Protein AF-A0A5D0CRU0-F1 (afdb_monomer)

Secondary structure (DSSP, 8-state):
------PPPHHHHHHHHHHHHHHH--HHHHHHHHHHHHHHHHHH--HHHHHHHHHHHHHHHHHH--HHHHHHHHHHHHHHHHHHT-

Solvent-accessible surface area (backbone atoms only — not comparable to full-atom values): 5161 Å² total; per-residue (Å²): 133,84,78,77,73,80,76,77,49,72,68,56,51,50,50,52,50,52,52,52,50,61,73,76,48,60,71,66,57,56,51,52,55,50,48,53,51,50,54,56,48,55,76,74,50,56,74,66,56,57,48,51,57,48,49,53,54,48,51,60,46,57,76,76,48,56,74,63,57,55,52,50,54,50,50,54,56,51,52,54,55,56,64,73,75,109

pLDDT: mean 90.77, std 11.69, range [40.0, 97.81]

Foldseek 3Di:
DDPPPPDQDPVRVVVVVVVVCVVPDDPVVVVVVVVVVVVVVVVVDDPVVVVVVVVVVVVVDVVVDDPVVVVVVVVVVVVVVVVVVD

Structure (mmCIF, N/CA/C/O backbone):
data_AF-A0A5D0CRU0-F1
#
_entry.id   AF-A0A5D0CRU0-F1
#
loop_
_atom_site.group_PDB
_atom_site.id
_atom_site.type_symbol
_atom_site.label_atom_id
_atom_site.label_alt_id
_atom_site.label_comp_id
_atom_site.label_asym_id
_atom_site.label_entity_id
_atom_site.label_seq_id
_atom_site.pdbx_PDB_ins_code
_atom_site.Cartn_x
_atom_site.Cartn_y
_atom_site.Cartn_z
_atom_site.occupancy
_atom_site.B_iso_or_equiv
_atom_site.auth_seq_id
_atom_site.auth_comp_id
_atom_site.auth_asym_id
_atom_site.auth_atom_id
_atom_site.pdbx_PDB_model_num
ATOM 1 N N . MET A 1 1 ? 43.232 -23.846 -18.235 1.00 40.00 1 MET A N 1
ATOM 2 C CA . MET A 1 1 ? 42.469 -23.540 -17.007 1.00 40.00 1 MET A CA 1
ATOM 3 C C . MET A 1 1 ? 41.121 -22.990 -17.438 1.00 40.00 1 MET A C 1
ATOM 5 O O . MET A 1 1 ? 41.077 -21.895 -17.983 1.00 40.00 1 MET A O 1
ATOM 9 N N . ALA A 1 2 ? 40.057 -23.787 -17.338 1.00 49.22 2 ALA A N 1
ATOM 10 C CA . ALA A 1 2 ? 38.718 -23.329 -17.689 1.00 49.22 2 ALA A CA 1
ATOM 11 C C . ALA A 1 2 ? 38.261 -22.338 -16.613 1.00 49.22 2 ALA A C 1
ATOM 13 O O . ALA A 1 2 ? 38.209 -22.685 -15.436 1.00 49.22 2 ALA A O 1
ATOM 14 N N . GLN A 1 3 ? 38.005 -21.092 -17.006 1.00 53.72 3 GLN A N 1
ATOM 15 C CA . GLN A 1 3 ? 37.377 -20.112 -16.131 1.00 53.72 3 GLN A CA 1
ATOM 16 C C . GLN A 1 3 ? 35.961 -20.606 -15.831 1.00 53.72 3 GLN A C 1
ATOM 18 O O . GLN A 1 3 ? 35.061 -20.488 -16.663 1.00 53.72 3 GLN A O 1
ATOM 23 N N . GLU A 1 4 ? 35.780 -21.191 -14.650 1.00 57.66 4 GLU A N 1
ATOM 24 C CA . GLU A 1 4 ? 34.477 -21.385 -14.025 1.00 57.66 4 GLU A CA 1
ATOM 25 C C . GLU A 1 4 ? 33.766 -20.025 -14.020 1.00 57.66 4 GLU A C 1
ATOM 27 O O . GLU A 1 4 ? 34.072 -19.141 -13.216 1.00 57.66 4 GLU A O 1
ATOM 32 N N . LYS A 1 5 ? 32.850 -19.811 -14.973 1.00 63.25 5 LYS A N 1
ATOM 33 C CA . LYS A 1 5 ? 31.948 -18.660 -14.949 1.00 63.25 5 LYS A CA 1
ATOM 34 C C . LYS A 1 5 ? 31.188 -18.747 -13.632 1.00 63.25 5 LYS A C 1
ATOM 36 O O . LYS A 1 5 ? 30.296 -19.585 -13.514 1.00 63.25 5 LYS A O 1
ATOM 41 N N . ARG A 1 6 ? 31.532 -17.897 -12.657 1.00 67.12 6 ARG A N 1
ATOM 42 C CA . ARG A 1 6 ? 30.729 -17.699 -11.444 1.00 67.12 6 ARG A CA 1
ATOM 43 C C . ARG A 1 6 ? 29.292 -17.438 -11.888 1.00 67.12 6 ARG A C 1
ATOM 45 O O . ARG A 1 6 ? 28.983 -16.365 -12.403 1.00 67.12 6 ARG A O 1
ATOM 52 N N . LYS A 1 7 ? 28.430 -18.448 -11.763 1.00 78.94 7 LYS A N 1
ATOM 53 C CA . LYS A 1 7 ? 27.000 -18.298 -12.010 1.00 78.94 7 LYS A CA 1
ATOM 54 C C . LYS A 1 7 ? 26.463 -17.389 -10.913 1.00 78.94 7 LY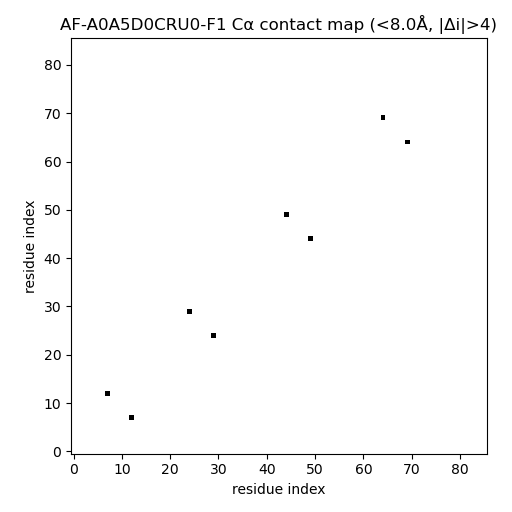S A C 1
ATOM 56 O O . LYS A 1 7 ? 26.576 -17.709 -9.735 1.00 78.94 7 LYS A O 1
ATOM 61 N N . MET A 1 8 ? 25.930 -16.248 -11.324 1.00 87.00 8 MET A N 1
ATOM 62 C CA . MET A 1 8 ? 25.266 -15.296 -10.442 1.00 87.00 8 MET A CA 1
ATOM 63 C C . MET A 1 8 ? 24.112 -15.979 -9.695 1.00 87.00 8 MET A C 1
ATOM 65 O O . MET A 1 8 ? 23.355 -16.746 -10.299 1.00 87.00 8 MET A O 1
ATOM 69 N N . SER A 1 9 ? 23.975 -15.704 -8.394 1.00 93.06 9 SER A N 1
ATOM 70 C CA . SER A 1 9 ? 22.839 -16.201 -7.602 1.00 93.06 9 SER A CA 1
ATOM 71 C C . SER A 1 9 ? 21.527 -15.554 -8.063 1.00 93.06 9 SER A C 1
ATOM 73 O O . SER A 1 9 ? 21.522 -14.433 -8.572 1.00 93.06 9 SER A O 1
ATOM 75 N N . ARG A 1 10 ? 20.387 -16.221 -7.838 1.00 92.94 10 ARG A N 1
ATOM 76 C CA . ARG A 1 10 ? 19.051 -15.648 -8.101 1.00 92.94 10 ARG A CA 1
ATOM 77 C C . ARG A 1 10 ? 18.826 -14.348 -7.329 1.00 92.94 10 ARG A C 1
ATOM 79 O O . ARG A 1 10 ? 18.272 -13.402 -7.877 1.00 92.94 10 ARG A O 1
ATOM 86 N N . GLU A 1 11 ? 19.287 -14.298 -6.084 1.00 94.44 11 GLU A N 1
ATOM 87 C CA . GLU A 1 11 ? 19.191 -13.106 -5.237 1.00 94.44 11 GLU A CA 1
ATOM 88 C C . GLU A 1 11 ? 20.043 -11.964 -5.792 1.00 94.44 11 GLU A C 1
ATOM 90 O O . GLU A 1 11 ? 19.605 -10.817 -5.857 1.00 94.44 11 GLU A O 1
ATOM 95 N N . GLU A 1 12 ? 21.251 -12.288 -6.253 1.00 93.81 12 GLU A N 1
ATOM 96 C CA . GLU A 1 12 ? 22.170 -11.317 -6.837 1.00 93.81 12 GLU A CA 1
ATOM 97 C C . GLU A 1 12 ? 21.624 -10.759 -8.157 1.00 93.81 12 GLU A C 1
ATOM 99 O O . GLU A 1 12 ? 21.639 -9.544 -8.359 1.00 93.81 12 GLU A O 1
ATOM 104 N N . ALA A 1 13 ? 21.049 -11.620 -8.999 1.00 94.69 13 ALA A N 1
ATOM 105 C CA . ALA A 1 13 ? 20.360 -11.217 -10.218 1.00 94.69 13 ALA A CA 1
ATOM 106 C C . ALA A 1 13 ? 19.139 -10.329 -9.920 1.00 94.69 13 ALA A C 1
ATOM 108 O O . ALA A 1 13 ? 18.968 -9.292 -10.560 1.00 94.69 13 ALA A O 1
ATOM 109 N N . GLY A 1 14 ? 18.325 -10.683 -8.918 1.00 95.81 14 GLY A N 1
ATOM 110 C CA . GLY A 1 14 ? 17.173 -9.882 -8.493 1.00 95.81 14 GLY A CA 1
ATOM 111 C C . GLY A 1 14 ? 17.579 -8.500 -7.980 1.00 95.81 14 GLY A C 1
ATOM 112 O O . GLY A 1 14 ? 17.007 -7.488 -8.386 1.00 95.81 14 GLY A O 1
ATOM 113 N N . ARG A 1 15 ? 18.628 -8.437 -7.153 1.00 96.81 15 ARG A N 1
ATOM 114 C CA . ARG A 1 15 ? 19.186 -7.177 -6.646 1.00 96.81 15 ARG A CA 1
ATOM 115 C C . ARG A 1 15 ? 19.701 -6.291 -7.779 1.00 96.81 15 ARG A C 1
ATOM 117 O O . ARG A 1 15 ? 19.391 -5.102 -7.802 1.00 96.81 15 ARG A O 1
ATOM 124 N N . LEU A 1 16 ? 20.472 -6.850 -8.713 1.00 96.00 16 LEU A N 1
ATOM 125 C CA . LEU A 1 16 ? 21.010 -6.100 -9.851 1.00 96.00 16 LEU A CA 1
ATOM 126 C C . LEU A 1 16 ? 19.903 -5.620 -10.794 1.00 96.00 16 LEU A C 1
ATOM 128 O O . LEU A 1 16 ? 19.948 -4.475 -11.239 1.00 96.00 16 LEU A O 1
ATOM 132 N N . GLY A 1 17 ? 18.880 -6.444 -11.034 1.00 95.69 17 GLY A N 1
ATOM 133 C CA . GLY A 1 17 ? 17.690 -6.045 -11.784 1.00 95.69 17 GLY A CA 1
ATOM 134 C C . GLY A 1 17 ? 16.967 -4.870 -11.125 1.00 95.69 17 GLY A C 1
ATOM 135 O O . GLY A 1 17 ? 16.713 -3.863 -11.778 1.00 95.69 17 GLY A O 1
ATOM 136 N N . GLY A 1 18 ? 16.725 -4.941 -9.812 1.00 95.50 18 GLY A N 1
ATOM 137 C CA . GLY A 1 18 ? 16.112 -3.845 -9.056 1.00 95.50 18 GLY A CA 1
ATOM 138 C C . GLY A 1 18 ? 16.929 -2.550 -9.106 1.00 95.50 18 GLY A C 1
ATOM 139 O O . GLY A 1 18 ? 16.367 -1.477 -9.311 1.00 95.50 18 GLY A O 1
ATOM 140 N N . GLN A 1 19 ? 18.259 -2.644 -8.991 1.00 96.06 19 GLN A N 1
ATOM 141 C CA . GLN A 1 19 ? 19.154 -1.487 -9.112 1.00 96.06 19 GLN A CA 1
ATOM 142 C C . GLN A 1 19 ? 19.144 -0.877 -10.516 1.00 96.06 19 GLN A C 1
ATOM 144 O O . GLN A 1 19 ? 19.178 0.345 -10.646 1.00 96.06 19 GLN A O 1
ATOM 149 N N . ALA A 1 20 ? 19.102 -1.702 -11.564 1.00 95.44 20 ALA A N 1
ATOM 150 C CA . ALA A 1 20 ? 18.996 -1.222 -12.936 1.00 95.44 20 ALA A CA 1
ATOM 151 C C . ALA A 1 20 ? 17.661 -0.497 -13.163 1.00 95.44 20 ALA A C 1
ATOM 153 O O . ALA A 1 20 ? 17.654 0.623 -13.668 1.00 95.44 20 ALA A O 1
ATOM 154 N N . THR A 1 21 ? 16.546 -1.081 -12.714 1.00 94.69 21 THR A N 1
ATOM 155 C CA . THR A 1 21 ? 15.218 -0.451 -12.778 1.00 94.69 21 THR A CA 1
ATOM 156 C C . THR A 1 21 ? 15.200 0.884 -12.030 1.00 94.69 21 THR A C 1
ATOM 158 O O . THR A 1 21 ? 14.780 1.889 -12.594 1.00 94.69 21 THR A O 1
ATOM 161 N N . ALA A 1 22 ? 15.734 0.938 -10.807 1.00 94.00 22 ALA A N 1
ATOM 162 C CA . ALA A 1 22 ? 15.768 2.165 -10.007 1.00 94.00 22 ALA A CA 1
ATOM 163 C C . ALA A 1 22 ? 16.607 3.292 -10.636 1.00 94.00 22 ALA A C 1
ATOM 165 O O . ALA A 1 22 ? 16.322 4.463 -10.411 1.00 94.00 22 ALA A O 1
ATOM 166 N N . LYS A 1 23 ? 17.634 2.957 -11.427 1.00 95.56 23 LYS A N 1
ATOM 167 C CA . LYS A 1 23 ? 18.436 3.950 -12.163 1.00 95.56 23 LYS A CA 1
ATOM 168 C C . LYS A 1 23 ? 17.737 4.482 -13.413 1.00 95.56 23 LYS A C 1
ATOM 170 O O . LYS A 1 23 ? 17.993 5.616 -13.800 1.00 95.56 23 LYS A O 1
ATOM 175 N N . ASN A 1 24 ? 16.903 3.663 -14.050 1.00 95.06 24 ASN A N 1
ATOM 176 C CA . ASN A 1 24 ? 16.306 3.970 -15.352 1.00 95.06 24 ASN A CA 1
ATOM 177 C C . ASN A 1 24 ? 14.900 4.577 -15.260 1.00 95.06 24 ASN A C 1
ATOM 179 O O . ASN A 1 24 ? 14.391 5.072 -16.264 1.00 95.06 24 ASN A O 1
ATOM 183 N N . HIS A 1 25 ? 14.262 4.533 -14.090 1.00 94.75 25 HIS A N 1
ATOM 184 C CA . HIS A 1 25 ? 12.870 4.936 -13.926 1.00 94.75 25 HIS A CA 1
ATOM 185 C C . HIS A 1 25 ? 12.684 6.023 -12.866 1.00 94.75 25 HIS A C 1
ATOM 187 O O . HIS A 1 25 ? 13.263 5.973 -11.783 1.00 94.75 25 HIS A O 1
ATOM 193 N N . GLY A 1 26 ? 11.838 7.002 -13.199 1.00 93.94 26 GLY A N 1
ATOM 194 C CA . GLY A 1 26 ? 11.446 8.103 -12.323 1.00 93.94 26 GLY A CA 1
ATOM 195 C C . GLY A 1 26 ? 10.211 7.800 -11.472 1.00 93.94 26 GLY A C 1
ATOM 196 O O . GLY A 1 26 ? 9.684 6.688 -11.455 1.00 93.94 26 GLY A O 1
ATOM 197 N N . LYS A 1 27 ? 9.724 8.824 -10.770 1.00 95.94 27 LYS A N 1
ATOM 198 C CA . LYS A 1 27 ? 8.584 8.734 -9.846 1.00 95.94 27 LYS A CA 1
ATOM 199 C C . LYS A 1 27 ? 7.304 8.256 -10.539 1.00 95.94 27 LYS A C 1
ATOM 201 O O . LYS A 1 27 ? 6.589 7.429 -9.980 1.00 95.94 27 LYS A O 1
ATOM 206 N N . GLU A 1 28 ? 7.038 8.751 -11.743 1.00 96.50 28 GLU A N 1
ATOM 207 C CA . GLU A 1 28 ? 5.830 8.468 -12.523 1.00 96.50 28 GLU A CA 1
ATOM 208 C C . GLU A 1 28 ? 5.702 6.972 -12.826 1.00 96.50 28 GLU A C 1
ATOM 210 O O . GLU A 1 28 ? 4.627 6.399 -12.677 1.00 96.50 28 GLU A O 1
ATOM 215 N N . PHE A 1 29 ? 6.819 6.313 -13.150 1.00 97.25 29 PHE A N 1
ATOM 216 C CA . PHE A 1 29 ? 6.852 4.870 -13.383 1.00 97.25 29 PHE A CA 1
ATOM 217 C C . PHE A 1 29 ? 6.386 4.087 -12.149 1.00 97.25 29 PHE A C 1
ATOM 219 O O . PHE A 1 29 ? 5.548 3.194 -12.253 1.00 97.25 29 PHE A O 1
ATOM 226 N N . TYR A 1 30 ? 6.891 4.442 -10.964 1.00 96.12 30 TYR A N 1
ATOM 227 C CA . TYR A 1 30 ? 6.514 3.769 -9.719 1.00 96.12 30 TYR A CA 1
ATOM 228 C C . TYR A 1 30 ? 5.063 4.045 -9.316 1.00 96.12 30 TYR A C 1
ATOM 230 O O . TYR A 1 30 ? 4.392 3.162 -8.780 1.00 96.12 30 TYR A O 1
ATOM 238 N N . GLN A 1 31 ? 4.563 5.248 -9.601 1.00 97.06 31 GLN A N 1
ATOM 239 C CA . GLN A 1 31 ? 3.154 5.579 -9.408 1.00 97.06 31 GLN A CA 1
ATOM 240 C C . GLN A 1 31 ? 2.256 4.743 -10.322 1.00 97.06 31 GLN A C 1
ATOM 242 O O . GLN A 1 31 ? 1.286 4.162 -9.843 1.00 97.06 31 GLN A O 1
ATOM 247 N N . GLU A 1 32 ? 2.607 4.618 -11.604 1.00 97.44 32 GLU A N 1
ATOM 248 C CA . GLU A 1 32 ? 1.838 3.844 -12.578 1.00 97.44 32 GLU A CA 1
ATOM 249 C C . GLU A 1 32 ? 1.779 2.357 -12.204 1.00 97.44 32 GLU A C 1
ATOM 251 O O . GLU A 1 32 ? 0.697 1.767 -12.167 1.00 97.44 32 GLU A O 1
ATOM 256 N N . ILE A 1 33 ? 2.919 1.733 -11.881 1.00 96.62 33 ILE A N 1
ATOM 257 C CA . ILE A 1 33 ? 2.923 0.314 -11.488 1.00 96.62 33 ILE A CA 1
ATOM 258 C C . ILE A 1 33 ? 2.207 0.094 -10.148 1.00 96.62 33 ILE A C 1
ATOM 260 O O . ILE A 1 33 ? 1.540 -0.926 -9.976 1.00 96.62 33 ILE A O 1
ATOM 2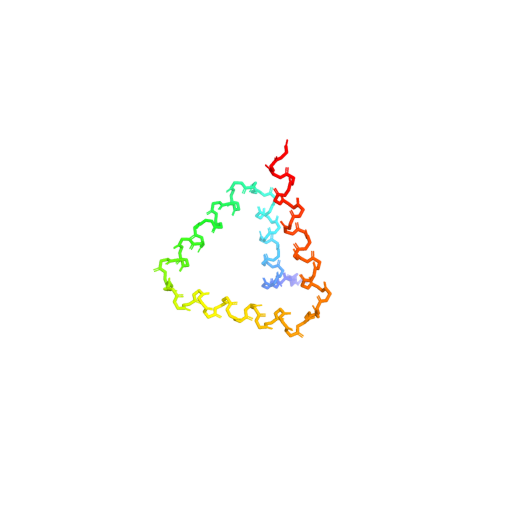64 N N . GLY A 1 34 ? 2.296 1.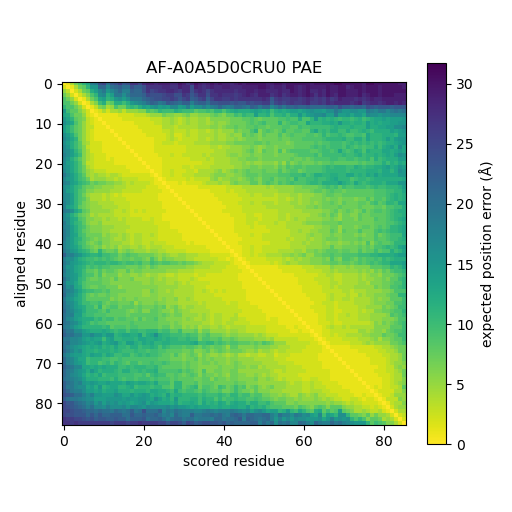055 -9.221 1.00 96.75 34 GLY A N 1
ATOM 265 C CA . GLY A 1 34 ? 1.564 1.025 -7.958 1.00 96.75 34 GLY A CA 1
ATOM 266 C C . GLY A 1 34 ? 0.053 1.093 -8.175 1.00 96.75 34 GLY A C 1
ATOM 267 O O . GLY A 1 34 ? -0.683 0.285 -7.610 1.00 96.75 34 GLY A O 1
ATOM 268 N N . GLN A 1 35 ? -0.406 1.988 -9.054 1.00 97.81 35 GLN A N 1
ATOM 269 C CA . GLN A 1 35 ? -1.814 2.092 -9.435 1.00 97.81 35 GLN A CA 1
ATOM 270 C C . GLN A 1 35 ? -2.307 0.794 -10.080 1.00 97.81 35 GLN A C 1
ATOM 272 O O . GLN A 1 35 ? -3.315 0.242 -9.642 1.00 97.81 35 GLN A O 1
ATOM 277 N N . LYS A 1 36 ? -1.575 0.257 -11.064 1.00 97.56 36 LYS A N 1
ATOM 278 C CA . LYS A 1 36 ? -1.932 -1.013 -11.721 1.00 97.56 36 LYS A CA 1
ATOM 279 C C . LYS A 1 36 ? -2.029 -2.170 -10.727 1.00 97.56 36 LYS A C 1
ATOM 281 O O . LYS A 1 36 ? -2.956 -2.973 -10.819 1.00 97.56 36 LYS A O 1
ATOM 286 N N . GLY A 1 37 ? -1.102 -2.252 -9.771 1.00 96.50 37 GLY A N 1
ATOM 287 C CA . GLY A 1 37 ? -1.141 -3.250 -8.701 1.00 96.50 37 GLY A CA 1
ATOM 288 C C . GLY A 1 37 ? -2.362 -3.084 -7.792 1.00 96.50 37 GLY A C 1
ATOM 289 O O . GLY A 1 37 ? -3.044 -4.064 -7.485 1.00 96.50 37 GLY A O 1
ATOM 290 N N . GLY A 1 38 ? -2.678 -1.843 -7.417 1.00 95.81 38 GLY A N 1
ATOM 291 C CA . GLY A 1 38 ? -3.860 -1.506 -6.624 1.00 95.81 38 GLY A CA 1
ATOM 292 C C . GLY A 1 38 ? -5.167 -1.880 -7.323 1.00 95.81 38 GLY A C 1
ATOM 293 O O . GLY A 1 38 ? -5.998 -2.560 -6.729 1.00 95.81 38 GLY A O 1
ATOM 294 N N . GLU A 1 39 ? -5.320 -1.518 -8.598 1.00 96.62 39 GLU A N 1
ATOM 295 C CA . GLU A 1 39 ? -6.485 -1.876 -9.417 1.00 96.62 39 GLU A CA 1
ATOM 296 C C . GLU A 1 39 ? -6.620 -3.387 -9.628 1.00 96.62 39 GLU A C 1
ATOM 298 O O . GLU A 1 39 ? -7.721 -3.931 -9.619 1.00 96.62 39 GLU A O 1
ATOM 303 N N . ALA A 1 40 ? -5.507 -4.093 -9.836 1.00 96.06 40 ALA A N 1
ATOM 304 C CA . ALA A 1 40 ? -5.535 -5.547 -9.945 1.00 96.06 40 ALA A CA 1
ATOM 305 C C . ALA A 1 40 ? -5.973 -6.196 -8.627 1.00 96.06 40 ALA A C 1
ATOM 307 O O . ALA A 1 40 ? -6.744 -7.149 -8.647 1.00 96.06 40 ALA A O 1
ATOM 308 N N . THR A 1 41 ? -5.519 -5.665 -7.492 1.00 94.31 41 THR A N 1
ATOM 309 C CA . THR A 1 41 ? -5.918 -6.147 -6.164 1.00 94.31 41 THR A CA 1
ATOM 310 C C . THR A 1 41 ? -7.403 -5.878 -5.922 1.00 94.31 41 THR A C 1
ATOM 312 O O . THR A 1 41 ? -8.135 -6.794 -5.566 1.00 94.31 41 THR A O 1
ATOM 315 N N . SER A 1 42 ? -7.879 -4.658 -6.187 1.00 93.56 42 SER A N 1
ATOM 316 C CA . SER A 1 42 ? -9.277 -4.287 -5.941 1.00 93.56 42 SER A CA 1
ATOM 317 C C . SER A 1 42 ? -10.272 -5.023 -6.837 1.00 93.56 42 SER A C 1
ATOM 319 O O . SER A 1 42 ? -11.388 -5.284 -6.408 1.00 93.56 42 SER A O 1
ATOM 321 N N . ARG A 1 43 ? -9.879 -5.407 -8.059 1.00 94.88 43 ARG A N 1
ATOM 322 C CA . ARG A 1 43 ? -10.712 -6.247 -8.937 1.00 94.88 43 ARG A CA 1
ATOM 323 C C . ARG A 1 43 ? -10.871 -7.688 -8.445 1.00 94.88 43 ARG A C 1
ATOM 325 O O . ARG A 1 43 ? -11.826 -8.3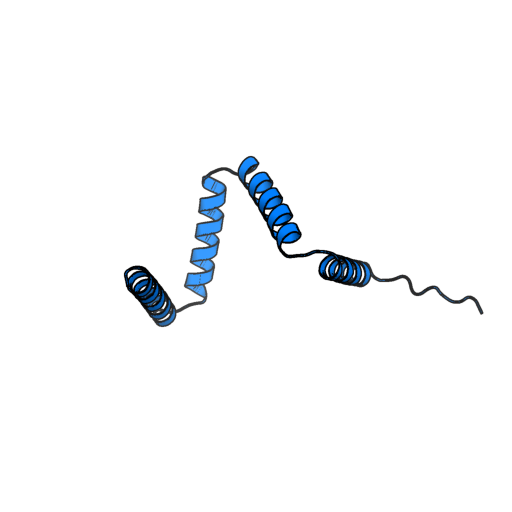40 -8.846 1.00 94.88 43 ARG A O 1
ATOM 332 N N . ASN A 1 44 ? -9.933 -8.189 -7.643 1.00 93.62 44 ASN A N 1
ATOM 333 C CA . ASN A 1 44 ? -9.894 -9.588 -7.204 1.00 93.62 44 ASN A CA 1
ATOM 334 C C . ASN A 1 44 ? -10.347 -9.788 -5.750 1.00 93.62 44 ASN A C 1
ATOM 336 O O . ASN A 1 44 ? -10.398 -10.927 -5.288 1.00 93.62 44 ASN A O 1
ATOM 340 N N . HIS A 1 45 ? -10.631 -8.710 -5.019 1.00 94.75 45 HIS A N 1
ATOM 341 C CA . HIS A 1 45 ? -10.915 -8.770 -3.592 1.00 94.75 45 HIS A CA 1
ATOM 342 C C . HIS A 1 45 ? -12.118 -7.924 -3.201 1.00 94.75 45 HIS A C 1
ATOM 344 O O . HIS A 1 45 ? -12.238 -6.759 -3.578 1.00 94.75 45 HIS A O 1
ATOM 350 N N . ASP A 1 46 ? -12.954 -8.509 -2.350 1.00 94.31 46 ASP A N 1
ATOM 351 C CA . ASP A 1 46 ? -14.163 -7.878 -1.845 1.00 94.31 46 ASP A CA 1
ATOM 352 C C . ASP A 1 46 ? -13.938 -7.168 -0.507 1.00 94.31 46 ASP A C 1
ATOM 354 O O . ASP A 1 46 ? -12.871 -7.201 0.112 1.00 94.31 46 ASP A O 1
ATOM 358 N N . ARG A 1 47 ? -15.001 -6.530 -0.015 1.00 94.81 47 ARG A N 1
ATOM 359 C CA . ARG A 1 47 ? -15.011 -5.792 1.253 1.00 94.81 47 ARG A CA 1
ATOM 360 C C . ARG A 1 47 ? -14.527 -6.627 2.447 1.00 94.81 47 ARG A C 1
ATOM 362 O O . ARG A 1 47 ? -13.947 -6.066 3.373 1.00 94.81 47 ARG A O 1
ATOM 369 N N . GLU A 1 48 ? -14.802 -7.929 2.475 1.00 96.12 48 GLU A N 1
ATOM 370 C CA . GLU A 1 48 ? -14.386 -8.815 3.573 1.00 96.12 48 GLU A CA 1
ATOM 371 C C . GLU A 1 48 ? -12.866 -8.955 3.649 1.00 96.12 48 GLU A C 1
ATOM 373 O O . GLU A 1 48 ? -12.298 -8.818 4.730 1.00 96.12 48 GLU A O 1
ATOM 378 N N . PHE A 1 49 ? -12.194 -9.089 2.503 1.00 96.88 49 PHE A N 1
ATOM 379 C CA . PHE A 1 49 ? -10.735 -9.144 2.436 1.00 96.88 49 PHE A CA 1
ATOM 380 C C . PHE A 1 49 ? -10.096 -7.901 3.068 1.00 96.88 49 PHE A C 1
ATOM 382 O O . PHE A 1 49 ? -9.203 -8.008 3.908 1.00 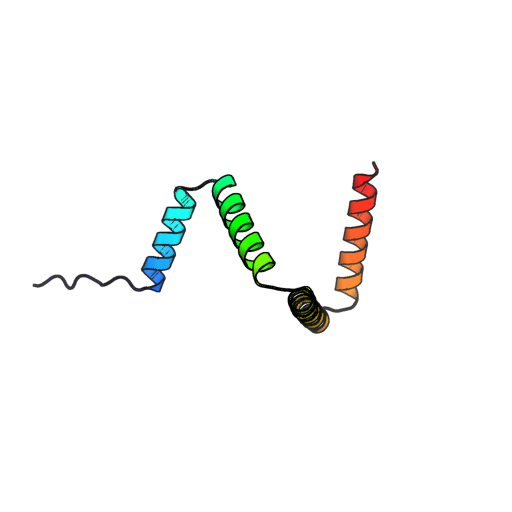96.88 49 PHE A O 1
ATOM 389 N N . TYR A 1 50 ? -10.590 -6.711 2.716 1.00 95.88 50 TYR A N 1
ATOM 390 C CA . TYR A 1 50 ? -10.065 -5.458 3.263 1.00 95.88 50 TYR A CA 1
ATOM 391 C C . TYR A 1 50 ? -10.347 -5.289 4.763 1.00 95.88 50 TYR A C 1
ATOM 393 O O . TYR A 1 50 ? -9.524 -4.720 5.482 1.00 95.88 50 TYR A O 1
ATOM 401 N N . GLN A 1 51 ? -11.485 -5.795 5.248 1.00 97.06 51 GLN A N 1
ATOM 402 C CA . GLN A 1 51 ? -11.791 -5.819 6.680 1.00 97.06 51 GLN A CA 1
ATOM 403 C C . GLN A 1 51 ? -10.833 -6.740 7.434 1.00 97.06 51 GLN A C 1
ATOM 405 O O . GLN A 1 51 ? -10.280 -6.328 8.450 1.00 97.06 51 GLN A O 1
ATOM 410 N N . GLU A 1 52 ? -10.583 -7.940 6.911 1.00 97.19 52 GLU A N 1
ATOM 411 C CA . GLU A 1 52 ? -9.695 -8.919 7.536 1.00 97.19 52 GLU A CA 1
ATOM 412 C C . GLU A 1 52 ? -8.257 -8.393 7.642 1.00 97.19 52 GLU A C 1
ATOM 414 O O . GLU A 1 52 ? -7.658 -8.428 8.719 1.00 97.19 52 GLU A O 1
ATOM 419 N N . ILE A 1 53 ? -7.695 -7.851 6.554 1.00 96.44 53 ILE A N 1
ATOM 420 C CA . ILE A 1 53 ? -6.329 -7.302 6.594 1.00 96.44 53 ILE A CA 1
ATOM 421 C C . ILE A 1 53 ? -6.242 -6.057 7.487 1.00 96.44 53 ILE A C 1
ATOM 423 O O . ILE A 1 53 ? -5.223 -5.845 8.146 1.00 96.44 53 ILE A O 1
ATOM 427 N N . GLY A 1 54 ? -7.308 -5.251 7.544 1.00 96.06 54 GLY A N 1
ATOM 428 C CA . GLY A 1 54 ? -7.403 -4.099 8.436 1.00 96.06 54 GLY A CA 1
ATOM 429 C C . GLY A 1 54 ? -7.422 -4.515 9.906 1.00 96.06 54 GLY A C 1
ATOM 430 O O . GLY A 1 54 ? -6.677 -3.954 10.709 1.00 96.06 54 GLY A O 1
ATOM 431 N N . GLN A 1 55 ? -8.209 -5.540 10.245 1.00 97.50 55 GLN A N 1
ATOM 432 C CA . GLN A 1 55 ? -8.255 -6.121 11.584 1.00 97.50 55 GLN A CA 1
ATOM 433 C C . GLN A 1 55 ? -6.885 -6.671 11.988 1.00 97.50 55 GLN A C 1
ATOM 435 O O . GLN A 1 55 ? -6.358 -6.267 13.021 1.00 97.50 55 GLN A O 1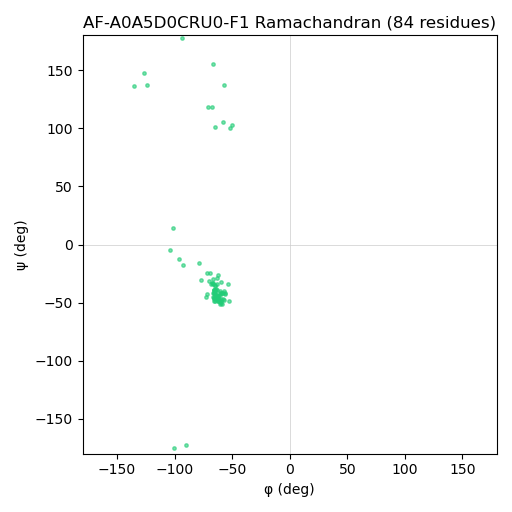
ATOM 440 N N . LYS A 1 56 ? -6.261 -7.499 11.141 1.00 97.31 56 LYS A N 1
ATOM 441 C CA . LYS A 1 56 ? -4.919 -8.052 11.391 1.00 97.31 56 LYS A CA 1
ATOM 442 C C . LYS A 1 56 ? -3.872 -6.959 11.616 1.00 9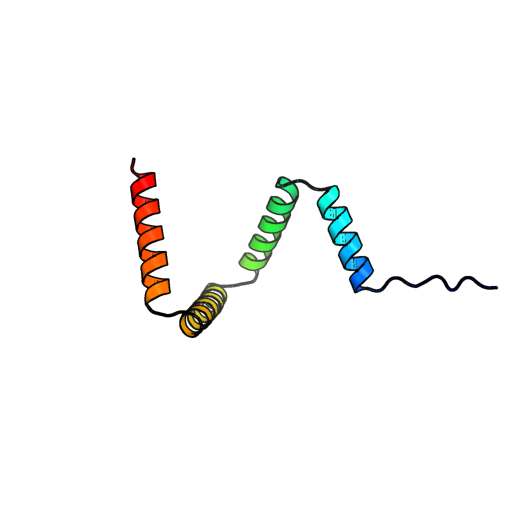7.31 56 LYS A C 1
ATOM 444 O O . LYS A 1 56 ? -3.035 -7.072 12.509 1.00 97.31 56 LYS A O 1
ATOM 449 N N . GLY A 1 57 ? -3.916 -5.883 10.827 1.00 95.50 57 GLY A N 1
ATOM 450 C CA . GLY A 1 57 ? -3.023 -4.734 10.998 1.00 95.50 57 GLY A CA 1
ATOM 451 C C . GLY A 1 57 ? -3.258 -3.981 12.314 1.00 95.50 57 GLY A C 1
ATOM 452 O O . GLY A 1 57 ? -2.299 -3.571 12.974 1.00 95.50 57 GLY A O 1
ATOM 453 N N . GLY A 1 58 ? -4.521 -3.829 12.715 1.00 95.12 58 GLY A N 1
ATOM 454 C CA . GLY A 1 58 ? -4.910 -3.227 13.990 1.00 95.12 58 GLY A CA 1
ATOM 455 C C . GLY A 1 58 ? -4.480 -4.062 15.195 1.00 95.12 58 GLY A C 1
ATOM 456 O O . GLY A 1 58 ? -3.867 -3.523 16.114 1.00 95.12 58 GLY A O 1
ATOM 457 N N . GLU A 1 59 ? -4.722 -5.373 15.166 1.00 95.81 59 GLU A N 1
ATOM 458 C CA . GLU A 1 59 ? -4.297 -6.323 16.203 1.00 95.81 59 GLU A CA 1
ATOM 459 C C . GLU A 1 59 ? -2.776 -6.307 16.373 1.00 95.81 59 GLU A C 1
ATOM 461 O O . GLU A 1 59 ? -2.285 -6.036 17.467 1.00 95.81 59 GLU A O 1
ATOM 466 N N . ALA A 1 60 ? -2.019 -6.446 15.279 1.00 95.44 60 ALA A N 1
ATOM 467 C CA . ALA A 1 60 ? -0.556 -6.412 15.321 1.00 95.44 60 ALA A CA 1
ATOM 468 C C . ALA A 1 60 ? -0.001 -5.083 15.868 1.00 95.44 60 ALA A C 1
ATOM 470 O O . ALA A 1 60 ? 1.061 -5.054 16.492 1.00 95.44 60 ALA A O 1
ATOM 471 N N . THR A 1 61 ? -0.698 -3.971 15.617 1.00 93.88 61 THR A N 1
ATOM 472 C CA . THR A 1 61 ? -0.344 -2.653 16.165 1.00 93.88 61 THR A CA 1
ATOM 473 C C . THR A 1 61 ? -0.665 -2.590 17.658 1.00 93.88 61 THR A C 1
ATOM 475 O O . THR A 1 61 ? 0.167 -2.156 18.451 1.00 93.88 61 THR A O 1
ATOM 478 N N . SER A 1 62 ? -1.845 -3.066 18.060 1.00 92.75 62 SER A N 1
ATOM 479 C CA . SER A 1 62 ? -2.287 -3.107 19.456 1.00 92.75 62 SER A CA 1
ATOM 480 C C . SER A 1 62 ? -1.419 -3.999 20.337 1.00 92.75 62 SER A C 1
ATOM 482 O O . SER A 1 62 ? -1.238 -3.686 21.507 1.00 92.75 62 SER A O 1
ATOM 484 N N . GLU A 1 63 ? -0.887 -5.094 19.803 1.00 94.50 63 GLU A N 1
ATOM 485 C CA . GLU A 1 63 ? 0.025 -5.977 20.534 1.00 94.50 63 GLU A CA 1
ATOM 486 C C . GLU A 1 63 ? 1.398 -5.336 20.773 1.00 94.50 63 GLU A C 1
ATOM 488 O O . GLU A 1 63 ? 2.052 -5.615 21.776 1.00 94.50 63 GLU A O 1
ATOM 493 N N . LYS A 1 64 ? 1.852 -4.479 19.851 1.00 94.12 64 LYS A N 1
ATOM 494 C CA . LYS A 1 64 ? 3.201 -3.891 19.874 1.00 94.12 64 LYS A CA 1
ATOM 495 C C . LYS A 1 64 ? 3.286 -2.545 20.584 1.00 94.12 64 LYS A C 1
ATOM 497 O O . LYS A 1 64 ? 4.392 -2.112 20.906 1.00 94.12 64 LYS A O 1
ATOM 502 N N . HIS A 1 65 ? 2.160 -1.868 20.781 1.00 94.50 65 HIS A N 1
ATOM 503 C CA . HIS A 1 65 ? 2.132 -0.481 21.226 1.00 94.50 65 HIS A CA 1
ATOM 504 C C . HIS A 1 65 ? 1.264 -0.271 22.462 1.00 94.50 65 HIS A C 1
ATOM 506 O O . HIS A 1 65 ? 0.238 -0.916 22.660 1.00 94.50 65 HIS A O 1
ATOM 512 N N . ASP A 1 66 ? 1.675 0.690 23.283 1.00 93.38 66 ASP A N 1
ATOM 513 C CA . ASP A 1 66 ? 1.016 1.032 24.532 1.00 93.38 66 ASP A CA 1
ATOM 514 C C . ASP A 1 66 ? 0.117 2.273 24.401 1.00 93.38 66 ASP A C 1
ATOM 516 O O . ASP A 1 66 ? -0.076 2.861 23.334 1.00 93.38 66 ASP A O 1
ATOM 520 N N . LYS A 1 67 ? -0.450 2.706 25.530 1.00 92.69 67 LYS A N 1
ATOM 521 C CA . LYS A 1 67 ? -1.329 3.882 25.576 1.00 92.69 67 LYS A CA 1
ATOM 522 C C . LYS A 1 67 ? -0.621 5.177 25.168 1.00 92.69 67 LYS A C 1
ATOM 524 O O . LYS A 1 67 ? -1.304 6.113 24.758 1.00 92.69 67 LYS A O 1
ATOM 529 N N . GLU A 1 68 ? 0.698 5.279 25.323 1.00 94.38 68 GLU A N 1
ATOM 530 C CA . GLU A 1 68 ? 1.434 6.493 24.974 1.00 94.38 68 GLU A CA 1
ATOM 531 C C . GLU A 1 68 ? 1.518 6.675 23.464 1.00 94.38 68 GLU A C 1
ATOM 533 O O . GLU A 1 68 ? 1.205 7.760 22.970 1.00 94.38 68 GLU A O 1
ATOM 538 N N . PHE A 1 69 ? 1.786 5.591 22.739 1.00 95.75 69 PHE A N 1
ATOM 539 C CA . PHE A 1 69 ? 1.735 5.575 21.281 1.00 95.75 69 PHE A CA 1
ATOM 540 C C . PHE A 1 69 ? 0.398 6.110 20.743 1.00 95.75 69 PHE A C 1
ATOM 542 O O . PHE A 1 69 ? 0.374 7.013 19.904 1.00 95.75 69 PHE A O 1
ATOM 549 N N . TYR A 1 70 ? -0.729 5.623 21.276 1.00 94.06 70 TYR A N 1
ATOM 550 C CA . TYR A 1 70 ? -2.059 6.070 20.841 1.00 94.06 70 TYR A CA 1
ATOM 551 C C . TYR A 1 70 ? -2.331 7.549 21.158 1.00 94.06 70 TYR A C 1
ATOM 553 O O . TYR A 1 70 ? -2.962 8.251 20.362 1.00 94.06 70 TYR A O 1
ATOM 561 N N . ARG A 1 71 ? -1.829 8.054 22.293 1.00 95.25 71 ARG A N 1
ATOM 562 C CA . ARG A 1 71 ? -1.906 9.487 22.619 1.00 95.25 71 ARG A CA 1
ATOM 563 C C . ARG A 1 71 ? -1.101 10.327 21.632 1.00 95.25 71 ARG A C 1
ATOM 565 O O . ARG A 1 71 ? -1.585 11.366 21.186 1.00 95.25 71 ARG A O 1
ATOM 572 N N . GLU A 1 72 ? 0.100 9.883 21.275 1.00 95.56 72 GLU A N 1
ATOM 573 C CA . GLU A 1 72 ? 0.976 10.608 20.358 1.00 95.56 72 GLU A CA 1
ATOM 574 C C . GLU A 1 72 ? 0.376 10.708 18.952 1.00 95.56 72 GLU A C 1
ATOM 576 O O . GLU A 1 72 ? 0.310 11.808 18.394 1.00 95.56 72 GLU A O 1
ATOM 581 N N . ILE A 1 73 ? -0.107 9.594 18.388 1.00 94.62 73 ILE A N 1
ATOM 582 C CA . ILE A 1 73 ? -0.737 9.608 17.058 1.00 94.62 73 ILE A CA 1
ATOM 583 C C . ILE A 1 73 ? -2.029 10.436 17.058 1.00 94.62 73 ILE A C 1
ATOM 585 O O . ILE A 1 73 ? -2.298 11.149 16.091 1.00 94.62 73 ILE A O 1
ATOM 589 N N . GLY A 1 74 ? -2.793 10.416 18.158 1.00 93.00 74 GLY A N 1
ATOM 590 C CA . GLY A 1 74 ? -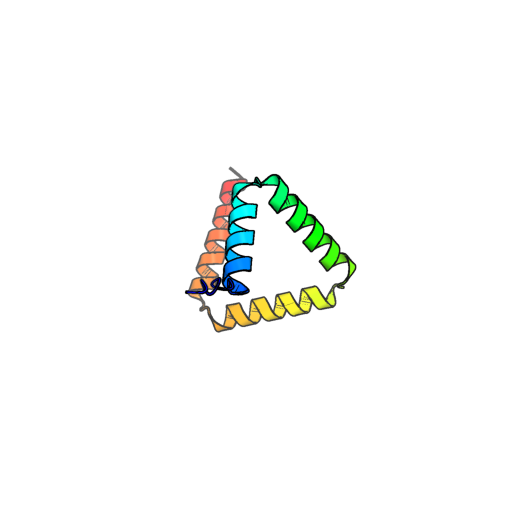3.976 11.257 18.335 1.00 93.00 74 GLY A CA 1
ATOM 591 C C . GLY A 1 74 ? -3.630 12.747 18.339 1.00 93.00 74 GLY A C 1
ATOM 592 O O . GLY A 1 74 ? -4.259 13.528 17.623 1.00 93.00 74 GLY A O 1
ATOM 593 N N . ARG A 1 75 ? -2.580 13.140 19.076 1.00 95.81 75 ARG A N 1
ATOM 594 C CA . ARG A 1 75 ? -2.067 14.519 19.080 1.00 95.81 75 ARG A CA 1
ATOM 595 C C . ARG A 1 75 ? -1.623 14.950 17.682 1.00 95.81 75 ARG A C 1
ATOM 597 O O . ARG A 1 75 ? -2.085 15.981 17.201 1.00 95.81 75 ARG A O 1
ATOM 604 N N . LYS A 1 76 ? -0.795 14.140 17.012 1.00 94.69 76 LYS A N 1
ATOM 605 C CA . LYS A 1 76 ? -0.317 14.406 15.642 1.00 94.69 76 LYS A CA 1
ATOM 606 C C . LYS A 1 76 ? -1.478 14.585 14.657 1.00 94.69 76 LYS A C 1
ATOM 608 O O . LYS A 1 76 ? -1.466 15.510 13.848 1.00 94.69 76 LYS A O 1
ATOM 613 N N . GLY A 1 77 ? -2.508 13.742 14.751 1.00 92.06 77 GLY A N 1
ATOM 614 C CA . GLY A 1 77 ? -3.714 13.857 13.926 1.00 92.06 77 GLY A CA 1
ATOM 615 C C . GLY A 1 77 ? -4.508 15.143 14.185 1.00 92.06 77 GLY A C 1
ATOM 616 O O . GLY A 1 77 ? -5.014 15.757 13.245 1.00 92.06 77 GLY A O 1
ATOM 617 N N . GLY A 1 78 ? -4.591 15.583 15.444 1.00 92.62 78 GLY A N 1
ATOM 618 C CA . GLY A 1 78 ? -5.214 16.855 15.816 1.00 92.62 78 GLY A CA 1
ATOM 619 C C . GLY A 1 78 ? -4.442 18.074 15.302 1.00 92.62 78 GLY A C 1
ATOM 620 O O . GLY A 1 78 ? -5.035 18.979 14.717 1.00 92.62 78 GLY A O 1
ATOM 621 N N . GLU A 1 79 ? -3.117 18.080 15.456 1.00 92.12 79 GLU A N 1
ATOM 622 C CA . GLU A 1 79 ? -2.238 19.149 14.961 1.00 92.12 79 GLU A CA 1
ATOM 623 C C . GLU A 1 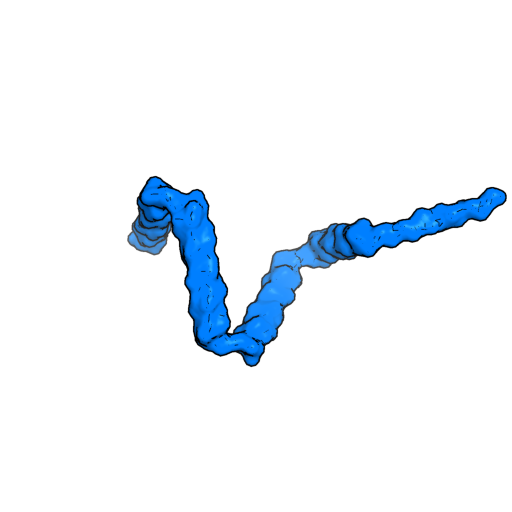79 ? -2.313 19.298 13.435 1.00 92.12 79 GLU A C 1
ATOM 625 O O . GLU A 1 79 ? -2.440 20.414 12.932 1.00 92.12 79 GLU A O 1
ATOM 630 N N . ALA A 1 80 ? -2.317 18.186 12.690 1.00 90.62 80 ALA A N 1
ATOM 631 C CA . ALA A 1 80 ? -2.431 18.203 11.230 1.00 90.62 80 ALA A CA 1
ATOM 632 C C . ALA A 1 80 ? -3.742 18.847 10.745 1.00 90.62 80 ALA A C 1
ATOM 634 O O . ALA A 1 80 ? -3.739 19.643 9.802 1.00 90.62 80 ALA A O 1
ATOM 635 N N . ARG A 1 81 ? -4.863 18.547 11.417 1.00 89.62 81 ARG A N 1
ATOM 636 C CA . ARG A 1 81 ? -6.169 19.165 11.129 1.00 89.62 81 ARG A CA 1
ATOM 637 C C . ARG A 1 81 ? -6.169 20.661 11.432 1.00 89.62 81 ARG A C 1
ATOM 639 O O . ARG A 1 81 ? -6.674 21.437 10.631 1.00 89.62 81 ARG A O 1
ATOM 646 N N . ASN A 1 82 ? -5.568 21.065 12.549 1.00 85.81 82 ASN A N 1
ATOM 647 C CA . ASN A 1 82 ? -5.473 22.476 12.922 1.00 85.81 82 ASN A CA 1
ATOM 648 C C . ASN A 1 82 ? -4.604 23.283 11.947 1.00 85.81 82 ASN A C 1
ATOM 650 O O . ASN A 1 82 ? -4.966 24.403 11.605 1.00 85.81 82 ASN A O 1
ATOM 654 N N . ASN A 1 83 ? -3.499 22.711 11.462 1.00 81.44 83 ASN A N 1
ATOM 655 C CA . ASN A 1 83 ? -2.628 23.364 10.479 1.00 81.44 83 ASN A CA 1
ATOM 656 C C . ASN A 1 83 ? -3.243 23.444 9.076 1.00 81.44 83 ASN A C 1
ATOM 658 O O . ASN A 1 83 ? -2.863 24.316 8.309 1.00 81.44 83 ASN A O 1
ATOM 662 N N . SER A 1 84 ? -4.181 22.556 8.736 1.00 75.69 84 SER A N 1
ATOM 663 C CA . SER A 1 84 ? -4.881 22.588 7.441 1.00 75.69 84 SER A CA 1
ATOM 664 C C . SER A 1 84 ? -5.996 23.643 7.386 1.00 75.69 84 SER A C 1
ATOM 666 O O . SER A 1 84 ? -6.458 23.986 6.304 1.00 75.69 84 SER A O 1
ATOM 668 N N . ASN A 1 85 ? -6.428 24.150 8.546 1.00 69.25 85 ASN A N 1
ATOM 669 C CA . ASN A 1 85 ? -7.495 25.146 8.692 1.00 69.25 85 ASN A CA 1
ATOM 670 C C . ASN A 1 85 ? -6.962 26.573 8.932 1.00 69.25 85 ASN A C 1
ATOM 672 O O . ASN A 1 85 ? -7.716 27.437 9.385 1.00 69.25 85 ASN A O 1
ATOM 676 N N . LYS A 1 86 ? -5.670 26.812 8.692 1.00 56.69 86 LYS A N 1
ATOM 677 C CA . LYS A 1 86 ? -4.972 28.076 8.946 1.00 56.69 86 LYS A CA 1
ATOM 678 C C . LYS A 1 86 ? -4.303 28.570 7.672 1.00 56.69 86 LYS A C 1
ATOM 680 O O . LYS A 1 86 ? -4.292 29.804 7.487 1.00 56.69 86 LYS A O 1
#

Sequence (86 aa):
MAQEKRKMSREEAGRLGGQATAKNHGKEFYQEIGQKGGEATSRNHDREFYQEIGQKGGEATSEKHDKEFYREIGRKGGEARNNSNK

Mean predicted aligned error: 8.25 Å

InterPro domains:
  IPR019626 Stress-induced protein, KGG, repeat [PF10685] (25-42)
  IPR019626 Stress-induced protein, KGG, repeat [PF10685] (43-62)
  IPR019626 Stress-induced protein, KGG, repeat [PF10685] (65-81)
  IPR052590 Stress and Virulence-Associated Domain-Containing Protein [PTHR36569] (9-84)

Radius of gyration: 22.07 Å; Cα contacts (8 Å, |Δi|>4): 4; chains: 1; bounding box: 58×52×43 Å

Organism: NCBI:txid862114